Protein AF-A0AAU7QCF8-F1 (afdb_monomer_lite)

Foldseek 3Di:
DDAQEDEEEAPCPPPDPVVSVVVLVVVVVCCVVVVHAYEYEHQDPVCDLSFAQWEFEDEPNDTPDIDGHPSVVDDTRYYYYYYDPDDDPDPPDD

Secondary structure (DSSP, 8-state):
---SEEEEESTTTT--HHHHHHHHHHHHHHHHHH--EEEEEES-TTTHHHH-SEEEEEETTEEEEEEE--TTSS---EEEEEEE-S--------

Radius of gyration: 13.54 Å; chains: 1; bounding box: 30×35×36 Å

Organism: NCBI:txid3157919

pLDDT: mean 77.14, std 16.45, range [28.62, 92.06]

Sequence (94 aa):
MKPKVLVLDEPFNALDPRAASHLVHMLNDINKTLGITLIFTLHDMDIVPLLADKVYLMNQGEMVLAAWGRFSGKKRSCVSLICDCRGWPIWLNC

Structure (mmCIF, N/CA/C/O backbone):
data_AF-A0AAU7QCF8-F1
#
_entry.id   AF-A0AAU7QCF8-F1
#
loop_
_atom_site.group_PDB
_atom_site.id
_atom_site.type_symbol
_atom_site.label_atom_id
_atom_site.label_alt_id
_atom_site.label_comp_id
_atom_site.label_asym_id
_atom_site.label_entity_id
_atom_site.label_seq_id
_atom_site.pdbx_PDB_ins_code
_atom_site.Cartn_x
_atom_site.Cartn_y
_atom_site.Cartn_z
_atom_site.occupancy
_atom_site.B_iso_or_equiv
_atom_site.auth_seq_id
_atom_site.auth_comp_id
_atom_site.auth_asym_id
_atom_site.auth_atom_id
_atom_site.pdbx_PDB_model_num
ATOM 1 N N . MET A 1 1 ? -12.943 18.582 11.364 1.00 67.69 1 MET A N 1
ATOM 2 C CA . MET A 1 1 ? -13.276 17.310 10.678 1.00 67.69 1 MET A CA 1
ATOM 3 C C . MET A 1 1 ? -11.983 16.519 10.508 1.00 67.69 1 MET A C 1
ATOM 5 O O . MET A 1 1 ? -10.994 17.138 10.144 1.00 67.69 1 MET A O 1
ATOM 9 N N . LYS A 1 2 ? -11.947 15.214 10.812 1.00 77.12 2 LYS A N 1
ATOM 10 C CA . LYS A 1 2 ? -10.776 14.355 10.537 1.00 77.12 2 LYS A CA 1
ATOM 11 C C . LYS A 1 2 ? -11.053 13.529 9.268 1.00 77.12 2 LYS A C 1
ATOM 13 O O . LYS A 1 2 ? -12.172 13.021 9.159 1.00 77.12 2 LYS A O 1
ATOM 18 N N . PRO A 1 3 ? -10.111 13.422 8.311 1.00 86.50 3 PRO A N 1
ATOM 19 C CA . PRO A 1 3 ? -10.334 12.672 7.077 1.00 86.50 3 PRO A CA 1
ATOM 20 C C . PRO A 1 3 ? -10.470 11.176 7.372 1.00 86.50 3 PRO A C 1
ATOM 22 O O . PRO A 1 3 ? -9.802 10.652 8.258 1.00 86.50 3 PRO A O 1
ATOM 25 N N . LYS A 1 4 ? -11.344 10.488 6.630 1.00 88.12 4 LYS A N 1
ATOM 26 C CA . LYS A 1 4 ? -11.524 9.026 6.727 1.00 88.12 4 LYS A CA 1
ATOM 27 C C . LYS A 1 4 ? -10.630 8.255 5.754 1.00 88.12 4 LYS A C 1
ATOM 29 O O . LYS A 1 4 ? -10.420 7.058 5.938 1.00 88.12 4 LYS A O 1
ATOM 34 N N . VAL A 1 5 ? -10.137 8.935 4.720 1.00 89.94 5 VAL A N 1
ATOM 35 C CA . VAL A 1 5 ? -9.341 8.367 3.630 1.00 89.94 5 VAL A CA 1
A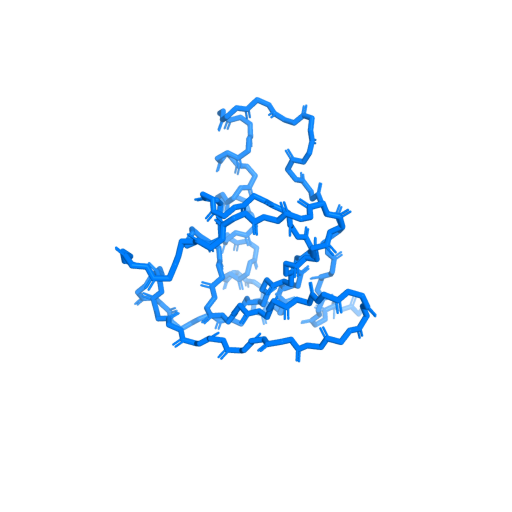TOM 36 C C . VAL A 1 5 ? -8.190 9.316 3.324 1.00 89.94 5 VAL A C 1
ATOM 38 O O . VAL A 1 5 ? -8.396 10.530 3.286 1.00 89.94 5 VAL A O 1
ATOM 41 N N . LEU A 1 6 ? -7.002 8.764 3.108 1.00 90.56 6 LEU A N 1
ATOM 42 C CA . LEU A 1 6 ? -5.834 9.475 2.603 1.00 90.56 6 LEU A CA 1
ATOM 43 C C . LEU A 1 6 ? -5.362 8.770 1.327 1.00 90.56 6 LEU A C 1
ATOM 45 O O . LEU A 1 6 ? -5.112 7.565 1.339 1.00 90.56 6 LEU A O 1
ATOM 49 N N . VAL A 1 7 ? -5.293 9.532 0.237 1.00 91.38 7 VAL A N 1
ATOM 50 C CA . VAL A 1 7 ? -4.846 9.074 -1.084 1.00 91.38 7 VAL A CA 1
ATOM 51 C C . VAL A 1 7 ? -3.471 9.672 -1.349 1.00 91.38 7 VAL A C 1
ATOM 53 O O . VAL A 1 7 ? -3.277 10.867 -1.134 1.00 91.38 7 VAL A O 1
ATOM 56 N N . LEU A 1 8 ? -2.525 8.842 -1.768 1.00 90.94 8 LEU A N 1
ATOM 57 C CA . LEU A 1 8 ? -1.134 9.217 -1.987 1.00 90.94 8 LEU A CA 1
ATOM 58 C C . LEU A 1 8 ? -0.712 8.760 -3.380 1.00 90.94 8 LEU A C 1
ATOM 60 O O . LEU A 1 8 ? -0.813 7.572 -3.690 1.00 90.94 8 LEU A O 1
ATOM 64 N N . ASP A 1 9 ? -0.261 9.712 -4.192 1.00 89.19 9 ASP A N 1
ATOM 65 C CA . ASP A 1 9 ? 0.171 9.460 -5.563 1.00 89.19 9 ASP A CA 1
ATOM 66 C C . ASP A 1 9 ? 1.689 9.257 -5.610 1.00 89.19 9 ASP A C 1
ATOM 68 O O . ASP A 1 9 ? 2.431 10.177 -5.273 1.00 89.19 9 ASP A O 1
ATOM 72 N N . GLU A 1 10 ? 2.138 8.039 -5.918 1.00 88.25 10 GLU A N 1
ATOM 73 C CA . GLU A 1 10 ? 3.553 7.632 -5.958 1.00 88.25 10 GLU A CA 1
ATOM 74 C C . GLU A 1 10 ? 4.447 8.179 -4.814 1.00 88.25 10 GLU A C 1
ATOM 76 O O . GLU A 1 10 ? 5.530 8.717 -5.062 1.00 88.25 10 GLU A O 1
ATOM 81 N N . PRO A 1 11 ? 4.072 8.030 -3.528 1.00 88.50 11 PRO A N 1
ATOM 82 C CA . PRO A 1 11 ? 4.728 8.744 -2.423 1.00 88.50 11 PRO A CA 1
ATOM 83 C C . PRO A 1 11 ? 6.168 8.299 -2.122 1.00 88.50 11 PRO A C 1
ATOM 85 O O . PRO A 1 11 ? 6.839 8.934 -1.310 1.00 88.50 11 PRO A O 1
ATOM 88 N N . PHE A 1 12 ? 6.630 7.198 -2.721 1.00 87.50 12 PHE A N 1
ATOM 89 C CA . PHE A 1 12 ? 7.992 6.679 -2.545 1.00 87.50 12 PHE A CA 1
ATOM 90 C C . PHE A 1 12 ? 8.916 7.018 -3.716 1.00 87.50 12 PHE A C 1
ATOM 92 O O . PHE A 1 12 ? 10.106 6.710 -3.654 1.00 87.50 12 PHE A O 1
ATOM 99 N N . ASN A 1 13 ? 8.394 7.646 -4.774 1.00 85.38 13 ASN A N 1
ATOM 100 C CA . ASN A 1 13 ? 9.208 8.032 -5.915 1.00 85.38 13 ASN A CA 1
ATOM 101 C C . ASN A 1 13 ? 10.286 9.039 -5.471 1.00 85.38 13 ASN A C 1
ATOM 103 O O . ASN A 1 13 ? 10.050 9.889 -4.613 1.00 85.38 13 ASN A O 1
ATOM 107 N N . ALA A 1 14 ? 11.487 8.914 -6.036 1.00 84.69 14 ALA A N 1
ATOM 108 C CA . ALA A 1 14 ? 12.670 9.710 -5.702 1.00 84.69 14 ALA A CA 1
ATOM 109 C C . ALA A 1 14 ? 13.176 9.617 -4.241 1.00 84.69 14 ALA A C 1
ATOM 111 O O . ALA A 1 14 ? 14.073 10.376 -3.869 1.00 84.69 14 ALA A O 1
ATOM 112 N N . LEU A 1 15 ? 12.665 8.690 -3.419 1.00 88.31 15 LEU A N 1
ATOM 113 C CA . LEU A 1 15 ? 13.220 8.408 -2.092 1.00 88.31 15 LEU A CA 1
ATOM 114 C C . LEU A 1 15 ? 14.300 7.328 -2.159 1.00 88.31 15 LEU A C 1
ATOM 116 O O . LEU A 1 15 ? 14.200 6.363 -2.916 1.00 88.31 15 LEU A O 1
ATOM 120 N N . ASP A 1 16 ? 15.324 7.453 -1.314 1.00 91.31 16 ASP A N 1
ATOM 121 C CA . ASP A 1 16 ? 16.260 6.356 -1.098 1.00 91.31 16 ASP A CA 1
ATOM 122 C C . ASP A 1 16 ? 15.584 5.208 -0.311 1.00 91.31 16 ASP A C 1
ATOM 124 O O . ASP A 1 16 ? 14.617 5.444 0.426 1.00 91.31 16 ASP A O 1
ATOM 128 N N . PRO A 1 17 ? 16.098 3.966 -0.393 1.00 85.81 17 PRO A N 1
ATOM 129 C CA . PRO A 1 17 ? 15.472 2.812 0.256 1.00 85.81 17 PRO A CA 1
ATOM 130 C C . PRO A 1 17 ? 15.252 2.962 1.772 1.00 85.81 17 PRO A C 1
ATOM 132 O O . PRO A 1 17 ? 14.286 2.415 2.318 1.00 85.81 17 PRO A O 1
ATOM 135 N N . ARG A 1 18 ? 16.113 3.712 2.482 1.00 90.44 18 ARG A N 1
ATOM 136 C CA . ARG A 1 18 ? 15.945 3.945 3.926 1.00 90.44 18 ARG A CA 1
ATOM 137 C C . ARG A 1 18 ? 14.838 4.953 4.198 1.00 90.44 18 ARG A C 1
ATOM 139 O O . ARG A 1 18 ? 14.014 4.703 5.078 1.00 90.44 18 ARG A O 1
ATOM 146 N N . ALA A 1 19 ? 14.783 6.049 3.444 1.00 91.81 19 ALA A N 1
ATOM 147 C CA . ALA A 1 19 ? 13.698 7.021 3.555 1.00 91.81 19 ALA A CA 1
ATOM 148 C C . ALA A 1 19 ? 12.335 6.404 3.205 1.00 91.81 19 ALA A C 1
ATOM 150 O O . ALA A 1 19 ? 11.374 6.596 3.951 1.00 91.81 19 ALA A O 1
ATOM 151 N N . ALA A 1 20 ? 12.257 5.595 2.142 1.00 89.31 20 ALA A N 1
ATOM 152 C CA . ALA A 1 20 ? 11.035 4.882 1.771 1.00 89.31 20 ALA A CA 1
ATOM 153 C C . ALA A 1 20 ? 10.554 3.958 2.903 1.00 89.31 20 ALA A C 1
ATOM 155 O O . ALA A 1 20 ? 9.395 4.023 3.313 1.00 89.31 20 ALA A O 1
ATOM 156 N N . SER A 1 21 ? 11.465 3.175 3.490 1.00 88.69 21 SER A N 1
ATOM 157 C CA . SER A 1 21 ? 11.162 2.316 4.644 1.00 88.69 21 SER A CA 1
ATOM 158 C C . SER A 1 21 ? 10.651 3.122 5.844 1.00 88.69 21 SER A C 1
ATOM 160 O O . SER A 1 21 ? 9.679 2.737 6.495 1.00 88.69 21 SER A O 1
ATOM 162 N N . HIS A 1 22 ? 11.266 4.273 6.129 1.00 92.06 22 HIS A N 1
ATOM 163 C CA . HIS A 1 22 ? 10.817 5.155 7.204 1.00 92.06 22 HIS A CA 1
ATOM 164 C C . HIS A 1 22 ? 9.396 5.679 6.953 1.00 92.06 22 HIS A C 1
ATOM 166 O O . HIS A 1 22 ? 8.544 5.614 7.842 1.00 92.06 22 HIS A O 1
ATOM 172 N N . LEU A 1 23 ? 9.108 6.119 5.726 1.00 91.50 23 LEU A N 1
ATOM 173 C CA . LEU A 1 23 ? 7.781 6.581 5.332 1.00 91.50 23 LEU A CA 1
ATOM 174 C C . LEU A 1 23 ? 6.729 5.466 5.456 1.00 91.50 23 LEU A C 1
ATOM 176 O O . LEU A 1 23 ? 5.639 5.707 5.975 1.00 91.50 23 LEU A O 1
ATOM 180 N N . VAL A 1 24 ? 7.065 4.230 5.070 1.00 89.06 24 VAL A N 1
ATOM 181 C CA . VAL A 1 24 ? 6.204 3.050 5.266 1.00 89.06 24 VAL A CA 1
ATOM 182 C C . VAL A 1 24 ? 5.832 2.864 6.737 1.00 89.06 24 VAL A C 1
ATOM 184 O O . VAL A 1 24 ? 4.664 2.619 7.057 1.00 89.06 24 VAL A O 1
ATOM 187 N N . HIS A 1 25 ? 6.795 2.998 7.651 1.00 89.62 25 HIS A N 1
ATOM 188 C CA . HIS A 1 25 ? 6.528 2.905 9.086 1.00 89.62 25 HIS A CA 1
ATOM 189 C C . HIS A 1 25 ? 5.594 4.018 9.570 1.00 89.62 25 HIS A C 1
ATOM 191 O O . HIS A 1 25 ? 4.596 3.722 10.230 1.00 89.62 25 HIS A O 1
ATOM 197 N N . MET A 1 26 ? 5.848 5.266 9.169 1.00 91.75 26 MET A N 1
ATOM 198 C CA . MET A 1 26 ? 5.003 6.408 9.532 1.00 91.75 26 MET A CA 1
ATOM 199 C C . MET A 1 26 ? 3.558 6.229 9.056 1.00 91.75 26 MET A C 1
ATOM 201 O O . MET A 1 26 ? 2.618 6.394 9.833 1.00 91.75 26 MET A O 1
ATOM 205 N N . LEU A 1 27 ? 3.364 5.846 7.793 1.00 90.12 27 LEU A N 1
ATOM 206 C CA . LEU A 1 27 ? 2.038 5.622 7.213 1.00 90.12 27 LEU A CA 1
ATOM 207 C C . LEU A 1 27 ? 1.290 4.497 7.933 1.00 90.12 27 LEU A C 1
ATOM 209 O O . LEU A 1 27 ? 0.102 4.625 8.239 1.00 90.12 27 LEU A O 1
ATOM 213 N N . ASN A 1 28 ? 1.995 3.417 8.267 1.00 86.31 28 ASN A N 1
ATOM 214 C CA . ASN A 1 28 ? 1.435 2.317 9.040 1.00 86.31 28 ASN A CA 1
ATOM 215 C C . ASN A 1 28 ? 1.007 2.745 10.447 1.00 86.31 28 ASN A C 1
ATOM 217 O O . ASN A 1 28 ? -0.005 2.256 10.952 1.00 86.31 28 ASN A O 1
ATOM 221 N N . ASP A 1 29 ? 1.746 3.639 11.091 1.00 89.06 29 ASP A N 1
ATOM 222 C CA . ASP A 1 29 ? 1.395 4.122 12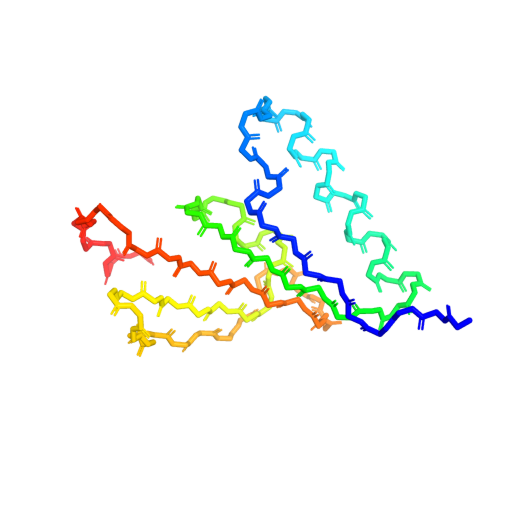.424 1.00 89.06 29 ASP A CA 1
ATOM 223 C C . ASP A 1 29 ? 0.234 5.117 12.384 1.00 89.06 29 ASP A C 1
ATOM 225 O O . ASP A 1 29 ? -0.659 5.046 13.232 1.00 89.06 29 ASP A O 1
ATOM 229 N N . ILE A 1 30 ? 0.156 5.953 11.346 1.00 88.56 30 ILE A N 1
ATOM 230 C CA . ILE A 1 30 ? -1.007 6.811 11.087 1.00 88.56 30 ILE A CA 1
ATOM 231 C C . ILE A 1 30 ? -2.265 5.957 10.871 1.00 88.56 30 ILE A C 1
ATOM 233 O O . ILE A 1 30 ? -3.296 6.219 11.494 1.00 88.56 30 ILE A O 1
ATOM 237 N N . ASN A 1 31 ? -2.182 4.909 10.042 1.00 86.38 31 ASN A N 1
ATOM 238 C CA . ASN A 1 31 ? -3.290 3.979 9.800 1.00 86.38 31 ASN A CA 1
ATOM 239 C C . ASN A 1 31 ? -3.805 3.360 11.104 1.00 86.38 31 ASN A C 1
ATOM 241 O O . ASN A 1 31 ? -5.005 3.392 11.368 1.00 86.38 31 ASN A O 1
ATOM 245 N N . LYS A 1 32 ? -2.894 2.850 11.943 1.00 84.94 32 LYS A N 1
ATOM 246 C CA . LYS A 1 32 ? -3.241 2.225 13.229 1.00 84.94 32 LYS A CA 1
ATOM 247 C C . LYS A 1 32 ? -3.839 3.216 14.220 1.00 84.94 32 LYS A C 1
ATOM 249 O O . LYS A 1 32 ? -4.796 2.880 14.906 1.00 84.94 32 LYS A O 1
ATOM 254 N N . THR A 1 33 ? -3.261 4.410 14.318 1.00 88.19 33 THR A N 1
ATOM 255 C CA . THR A 1 33 ? -3.627 5.387 15.353 1.00 88.19 33 THR A CA 1
ATOM 256 C C . THR A 1 33 ? -4.942 6.083 15.023 1.00 88.19 33 THR A C 1
ATOM 258 O O . THR A 1 33 ? -5.743 6.355 15.914 1.00 88.19 33 THR A O 1
ATOM 261 N N . LEU A 1 34 ? -5.172 6.383 13.742 1.00 87.44 34 LEU A N 1
ATOM 262 C CA . LEU A 1 34 ? -6.338 7.148 13.301 1.00 87.44 34 LEU A CA 1
ATOM 263 C C . LEU A 1 34 ? -7.442 6.283 12.683 1.00 87.44 34 LEU A C 1
ATOM 265 O O . LEU A 1 34 ? -8.550 6.782 12.500 1.00 87.44 34 LEU A O 1
ATOM 269 N N . GLY A 1 35 ? -7.164 5.017 12.352 1.00 86.44 35 GLY A N 1
ATOM 270 C CA . GLY A 1 35 ? -8.132 4.117 11.717 1.00 86.44 35 GLY A CA 1
ATOM 271 C C . GLY A 1 35 ? -8.568 4.576 10.322 1.00 86.44 35 GLY A C 1
ATOM 272 O O . GLY A 1 35 ? -9.691 4.298 9.906 1.00 86.44 35 GLY A O 1
ATOM 273 N N . ILE A 1 36 ? -7.718 5.331 9.621 1.00 88.88 36 ILE A N 1
ATOM 274 C CA . ILE A 1 36 ? -8.030 5.881 8.295 1.00 88.88 36 ILE A CA 1
ATOM 275 C C . ILE A 1 36 ? -7.738 4.868 7.190 1.00 88.88 36 ILE A C 1
ATOM 277 O O . ILE A 1 36 ? -6.825 4.058 7.301 1.00 88.88 36 ILE A O 1
ATOM 281 N N . THR A 1 37 ? -8.477 4.933 6.088 1.00 89.38 37 THR A N 1
ATOM 282 C CA . THR A 1 37 ? -8.166 4.143 4.888 1.00 89.38 37 THR A CA 1
ATOM 283 C C . THR A 1 37 ? -7.024 4.796 4.123 1.00 89.38 37 THR A C 1
ATOM 285 O O . THR A 1 37 ? -7.058 6.003 3.890 1.00 89.38 37 THR A O 1
ATOM 288 N N . LEU A 1 38 ? -6.028 4.007 3.731 1.00 89.62 38 LEU A N 1
ATOM 289 C CA . LEU A 1 38 ? -4.920 4.479 2.906 1.00 89.62 38 LEU A CA 1
ATOM 290 C C . LEU A 1 38 ? -5.063 3.929 1.492 1.00 89.62 38 LEU A C 1
ATOM 292 O O . LEU A 1 38 ? -5.298 2.733 1.322 1.00 89.62 38 LEU A O 1
ATOM 296 N N . ILE A 1 39 ? -4.939 4.804 0.499 1.00 90.56 39 ILE A N 1
ATOM 297 C CA . ILE A 1 39 ? -4.924 4.442 -0.917 1.00 90.56 39 ILE A CA 1
ATOM 298 C C . ILE A 1 39 ? -3.623 4.959 -1.516 1.00 90.56 39 ILE A C 1
ATOM 300 O O . ILE A 1 39 ? -3.313 6.140 -1.378 1.00 90.56 39 ILE A O 1
ATOM 304 N N . PHE A 1 40 ? -2.878 4.084 -2.177 1.00 89.69 40 PHE A N 1
ATOM 305 C CA . PHE A 1 40 ? -1.594 4.413 -2.787 1.00 89.69 40 PHE A CA 1
ATOM 306 C C . PHE A 1 40 ? -1.612 4.060 -4.264 1.00 89.69 40 PHE A C 1
ATOM 308 O O . PHE A 1 40 ? -2.027 2.951 -4.591 1.00 89.69 40 PHE A O 1
ATOM 315 N N . THR A 1 41 ? -1.117 4.934 -5.133 1.00 89.50 41 THR A N 1
ATOM 316 C CA . THR A 1 41 ? -0.714 4.549 -6.492 1.00 89.50 41 THR A CA 1
ATOM 317 C C . THR A 1 41 ? 0.783 4.254 -6.475 1.00 89.50 41 THR A C 1
ATOM 319 O O . THR A 1 41 ? 1.564 5.029 -5.925 1.00 89.50 41 THR A O 1
ATOM 322 N N . LEU A 1 42 ? 1.193 3.094 -6.980 1.00 84.00 42 LEU A N 1
ATOM 323 C CA . LEU A 1 42 ? 2.592 2.663 -6.995 1.00 84.00 42 LEU A CA 1
ATOM 324 C C . LEU A 1 42 ? 2.893 1.922 -8.290 1.00 84.00 42 LEU A C 1
ATOM 326 O O . LEU A 1 42 ? 2.022 1.266 -8.842 1.00 84.00 42 LEU A O 1
ATOM 330 N N . HIS A 1 43 ? 4.137 1.966 -8.744 1.00 83.12 43 HIS A N 1
ATOM 331 C CA . HIS A 1 43 ? 4.624 1.106 -9.827 1.00 83.12 43 HIS A CA 1
ATOM 332 C C . HIS A 1 43 ? 5.651 0.069 -9.334 1.00 83.12 43 HIS A C 1
ATOM 334 O O . HIS A 1 43 ? 6.036 -0.818 -10.087 1.00 83.12 43 HIS A O 1
ATOM 340 N N . ASP A 1 44 ? 6.076 0.158 -8.069 1.00 79.88 44 ASP A N 1
ATOM 341 C CA . ASP A 1 44 ? 7.058 -0.734 -7.451 1.00 79.88 44 ASP A CA 1
ATOM 342 C C . ASP A 1 44 ? 6.366 -1.855 -6.656 1.00 79.88 44 ASP A C 1
ATOM 344 O O . ASP A 1 44 ? 5.662 -1.599 -5.673 1.00 79.88 44 ASP A O 1
ATOM 348 N N . MET A 1 45 ? 6.572 -3.104 -7.081 1.00 78.38 45 MET A N 1
ATOM 349 C CA . MET A 1 45 ? 6.009 -4.289 -6.431 1.00 78.38 45 MET A CA 1
ATOM 350 C C . MET A 1 45 ? 6.704 -4.657 -5.116 1.00 78.38 45 MET A C 1
ATOM 352 O O . MET A 1 45 ? 6.067 -5.304 -4.288 1.00 78.38 45 MET A O 1
ATOM 356 N N . ASP A 1 46 ? 7.940 -4.223 -4.866 1.00 80.94 46 ASP A N 1
ATOM 357 C CA . ASP A 1 46 ? 8.676 -4.583 -3.645 1.00 80.94 46 ASP A CA 1
ATOM 358 C C . ASP A 1 46 ? 8.078 -3.902 -2.403 1.00 80.94 46 ASP A C 1
ATOM 360 O O . ASP A 1 46 ? 8.109 -4.430 -1.288 1.00 80.94 46 ASP A O 1
ATOM 364 N N . ILE A 1 47 ? 7.462 -2.734 -2.599 1.00 80.12 47 ILE A N 1
ATOM 365 C CA . ILE A 1 47 ? 6.843 -1.938 -1.531 1.00 80.12 47 ILE A CA 1
ATOM 366 C C . ILE A 1 47 ? 5.426 -2.436 -1.199 1.00 80.12 47 ILE A C 1
ATOM 368 O O . ILE A 1 47 ? 4.962 -2.319 -0.059 1.00 80.12 47 ILE A O 1
ATOM 372 N N . VAL A 1 48 ? 4.725 -3.015 -2.175 1.00 81.88 48 VAL A N 1
ATOM 373 C CA . VAL A 1 48 ? 3.305 -3.386 -2.069 1.00 81.88 48 VAL A CA 1
ATOM 374 C C . VAL A 1 48 ? 3.023 -4.354 -0.904 1.00 81.88 48 VAL A C 1
ATOM 376 O O . VAL A 1 48 ? 2.135 -4.043 -0.100 1.00 81.88 48 VAL A O 1
ATOM 379 N N . PRO A 1 49 ? 3.782 -5.455 -0.704 1.00 79.81 49 PRO A N 1
ATOM 380 C CA . PRO A 1 49 ? 3.565 -6.383 0.411 1.00 79.81 49 PRO A CA 1
ATOM 381 C C . PRO A 1 49 ? 3.728 -5.756 1.805 1.00 79.81 49 PRO A C 1
ATOM 383 O O . PRO A 1 49 ? 3.177 -6.261 2.78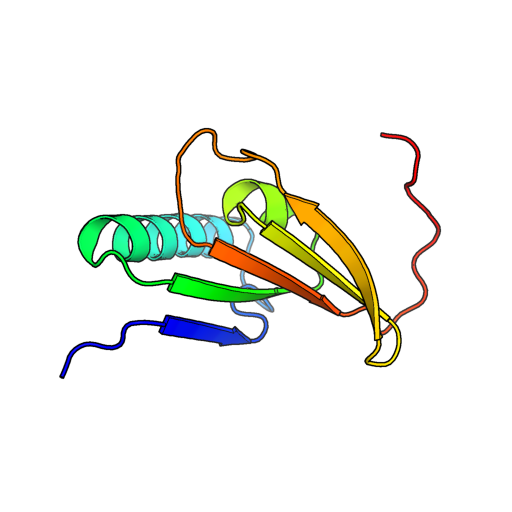7 1.00 79.81 49 PRO A O 1
ATOM 386 N N . LEU A 1 50 ? 4.480 -4.656 1.918 1.00 79.50 50 LEU A N 1
ATOM 387 C CA . LEU A 1 50 ? 4.787 -4.002 3.195 1.00 79.50 50 LEU A CA 1
ATOM 388 C C . LEU A 1 50 ? 3.646 -3.098 3.692 1.00 79.50 50 LEU A C 1
ATOM 390 O O . LEU A 1 50 ? 3.553 -2.805 4.892 1.00 79.50 50 LEU A O 1
ATOM 394 N N . LEU A 1 51 ? 2.782 -2.654 2.776 1.00 79.94 51 LEU A N 1
ATOM 395 C CA . LEU A 1 51 ? 1.761 -1.634 3.022 1.00 79.94 51 LEU A CA 1
ATOM 396 C C . LEU A 1 51 ? 0.335 -2.117 2.781 1.00 79.94 51 LEU A C 1
ATOM 398 O O . LEU A 1 51 ? -0.563 -1.717 3.522 1.00 79.94 51 LEU A O 1
ATOM 402 N N . ALA A 1 52 ? 0.113 -2.902 1.728 1.00 82.00 52 ALA A N 1
ATOM 403 C CA . ALA A 1 52 ? -1.215 -3.145 1.187 1.00 82.00 52 ALA A CA 1
ATOM 404 C C . ALA A 1 52 ? -1.827 -4.453 1.697 1.00 82.00 52 ALA A C 1
ATOM 406 O O . ALA A 1 52 ? -1.148 -5.468 1.827 1.00 82.00 52 ALA A O 1
ATOM 407 N N . ASP A 1 53 ? -3.140 -4.442 1.931 1.00 83.62 53 ASP A N 1
ATOM 408 C CA . ASP A 1 53 ? -3.938 -5.661 2.138 1.00 83.62 53 ASP A CA 1
ATOM 409 C C . ASP A 1 53 ? -4.688 -6.056 0.862 1.00 83.62 53 ASP A C 1
ATOM 411 O O . ASP A 1 53 ? -5.057 -7.215 0.650 1.00 83.62 53 ASP A O 1
ATOM 415 N N . LYS A 1 54 ? -4.961 -5.051 0.026 1.00 86.06 54 LYS A N 1
ATOM 416 C CA . LYS A 1 54 ? -5.630 -5.180 -1.262 1.00 86.06 54 LYS A CA 1
ATOM 417 C C . LYS A 1 54 ? -4.773 -4.532 -2.329 1.00 86.06 54 LYS A C 1
ATOM 419 O O . LYS A 1 54 ? -4.322 -3.402 -2.147 1.00 86.06 54 LYS A O 1
ATOM 424 N N . VAL A 1 55 ? -4.607 -5.235 -3.435 1.00 87.06 55 VAL A N 1
ATOM 425 C CA . VAL A 1 55 ? -3.836 -4.782 -4.587 1.00 87.06 55 VAL A CA 1
ATOM 426 C C . VAL A 1 55 ? -4.735 -4.844 -5.808 1.00 87.06 55 VAL A C 1
ATOM 428 O O . VAL A 1 55 ? -5.364 -5.870 -6.066 1.00 87.06 55 VAL A O 1
ATOM 431 N N . TYR A 1 56 ? -4.794 -3.747 -6.548 1.00 88.69 56 TYR A N 1
ATOM 432 C CA . TYR A 1 56 ? -5.462 -3.681 -7.8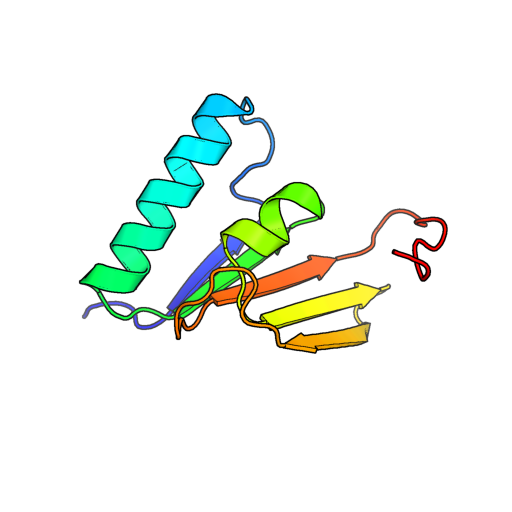38 1.00 88.69 56 TYR A CA 1
ATOM 433 C C . TYR A 1 56 ? -4.422 -3.375 -8.900 1.00 88.69 56 TYR A C 1
ATOM 435 O O . TYR A 1 56 ? -3.720 -2.376 -8.786 1.00 88.69 56 TYR A O 1
ATOM 443 N N . LEU A 1 57 ? -4.328 -4.219 -9.921 1.00 86.50 57 LEU A N 1
ATOM 444 C CA . LEU A 1 57 ? -3.511 -3.951 -11.095 1.00 86.50 57 LEU A CA 1
ATOM 445 C C . LEU A 1 57 ? -4.399 -3.323 -12.164 1.00 86.50 57 LEU A C 1
ATOM 447 O O . LEU A 1 57 ? -5.449 -3.873 -12.511 1.00 86.50 57 LEU A O 1
ATOM 451 N N . MET A 1 58 ? -3.966 -2.183 -12.678 1.00 85.44 58 MET A N 1
ATOM 452 C CA . MET A 1 58 ? -4.594 -1.476 -13.778 1.00 85.44 58 MET A CA 1
ATOM 453 C C . MET A 1 58 ? -3.681 -1.482 -14.995 1.00 85.44 58 MET A C 1
ATOM 455 O O . MET A 1 58 ? -2.484 -1.254 -14.867 1.00 85.44 58 MET A O 1
ATOM 459 N N . ASN A 1 59 ? -4.261 -1.686 -16.171 1.00 82.56 59 ASN A N 1
ATOM 460 C CA . ASN A 1 59 ? -3.597 -1.542 -17.457 1.00 82.56 59 ASN A CA 1
ATOM 461 C C . ASN A 1 59 ? -4.497 -0.702 -18.367 1.00 82.56 59 ASN A C 1
ATOM 463 O O . ASN A 1 59 ? -5.679 -1.006 -18.505 1.00 82.56 59 ASN A O 1
ATOM 467 N N . GLN A 1 60 ? -3.959 0.370 -18.953 1.00 84.94 60 GLN A N 1
ATOM 468 C CA . GLN A 1 60 ? -4.698 1.261 -19.868 1.00 84.94 60 GLN A CA 1
ATOM 469 C C . GLN A 1 60 ? -6.049 1.769 -19.318 1.00 84.94 60 GLN A C 1
ATOM 471 O O . GLN A 1 60 ? -7.016 1.940 -20.053 1.00 84.94 60 GLN A O 1
ATOM 476 N N . GLY A 1 61 ? -6.118 2.036 -18.011 1.00 82.50 61 GLY A N 1
ATOM 477 C CA . GLY A 1 61 ? -7.340 2.519 -17.356 1.00 82.50 61 GLY A CA 1
ATOM 478 C C . GLY A 1 61 ? -8.346 1.425 -16.983 1.00 82.50 61 GLY A C 1
ATOM 479 O O . GLY A 1 61 ? -9.344 1.730 -16.334 1.00 82.50 61 GLY A O 1
ATOM 480 N N . GLU A 1 62 ? -8.071 0.160 -17.303 1.00 83.75 62 GLU A N 1
ATOM 481 C CA . GLU A 1 62 ? -8.896 -0.982 -16.914 1.00 83.75 62 GLU A CA 1
ATOM 482 C C . GLU A 1 62 ? -8.254 -1.767 -15.768 1.00 83.75 62 GLU A C 1
ATOM 484 O O . GLU A 1 62 ? -7.043 -1.974 -15.737 1.00 83.75 62 GLU A O 1
ATOM 489 N N . MET A 1 63 ? -9.064 -2.229 -14.812 1.00 86.56 63 MET A N 1
ATOM 490 C CA . MET A 1 63 ? -8.594 -3.150 -13.776 1.00 86.56 63 MET A CA 1
ATOM 491 C C . MET A 1 63 ? -8.446 -4.545 -14.384 1.00 86.56 63 MET A C 1
ATOM 493 O O . MET A 1 63 ? -9.439 -5.173 -14.743 1.00 86.56 63 MET A O 1
ATOM 497 N N . VAL A 1 64 ? -7.217 -5.046 -14.439 1.00 89.12 64 VAL A N 1
ATOM 498 C CA . VAL A 1 64 ? -6.917 -6.385 -14.965 1.00 89.12 64 VAL A CA 1
ATOM 499 C C . VAL A 1 64 ? -6.828 -7.441 -13.866 1.00 89.12 64 VAL A C 1
ATOM 501 O O . VAL A 1 64 ? -7.067 -8.618 -14.126 1.00 89.12 64 VAL A O 1
ATOM 504 N N . LEU A 1 65 ? -6.500 -7.043 -12.631 1.00 85.69 65 LEU A N 1
ATOM 505 C CA . LEU A 1 65 ? -6.397 -7.963 -11.500 1.00 85.69 65 LEU A CA 1
ATOM 506 C C . LEU A 1 65 ? -6.781 -7.286 -10.184 1.00 85.69 65 LEU A C 1
ATOM 508 O O . LEU A 1 65 ? -6.440 -6.131 -9.933 1.00 85.69 65 LEU A O 1
ATOM 512 N N . ALA A 1 66 ? -7.454 -8.048 -9.325 1.00 87.19 66 ALA A N 1
ATOM 513 C CA . ALA A 1 66 ? -7.713 -7.702 -7.936 1.00 87.19 66 ALA A CA 1
ATOM 514 C C . ALA A 1 66 ? -7.243 -8.850 -7.040 1.00 87.19 66 ALA A C 1
ATOM 516 O O . ALA A 1 66 ? -7.697 -9.986 -7.181 1.00 87.19 66 ALA A O 1
ATOM 517 N N . ALA A 1 67 ? -6.340 -8.545 -6.114 1.00 82.19 67 ALA A N 1
ATOM 518 C CA . ALA A 1 67 ? -5.835 -9.487 -5.131 1.00 82.19 67 ALA A CA 1
ATOM 519 C C . ALA A 1 67 ? -6.058 -8.957 -3.715 1.00 82.19 67 ALA A C 1
ATOM 521 O O . ALA A 1 67 ? -5.936 -7.764 -3.429 1.00 82.19 67 ALA A O 1
ATOM 522 N N . TRP A 1 68 ? -6.362 -9.876 -2.807 1.00 80.81 68 TRP A N 1
ATOM 523 C CA . TRP A 1 68 ? -6.496 -9.615 -1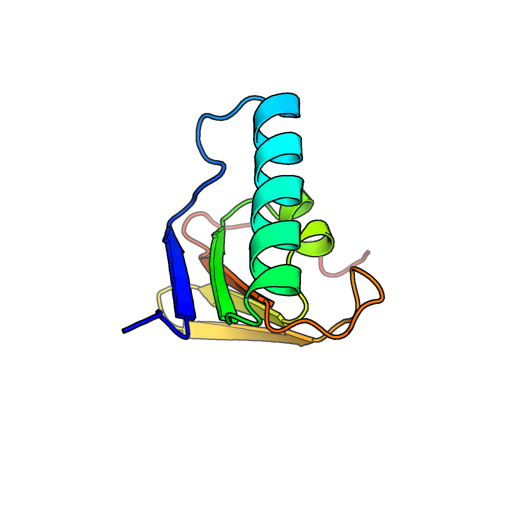.380 1.00 80.81 68 TRP A CA 1
ATOM 524 C C . TRP A 1 68 ? -5.700 -10.662 -0.621 1.00 80.81 68 TRP A C 1
ATOM 526 O O . TRP A 1 68 ? -5.916 -11.863 -0.776 1.00 80.81 68 TRP A O 1
ATOM 536 N N . GLY A 1 69 ? -4.793 -10.193 0.223 1.00 66.88 69 GLY A N 1
ATOM 537 C CA . GLY A 1 69 ? -3.896 -11.040 0.986 1.00 66.88 69 GLY A CA 1
ATOM 538 C C . GLY A 1 69 ? -3.446 -10.315 2.240 1.00 66.88 69 GLY A C 1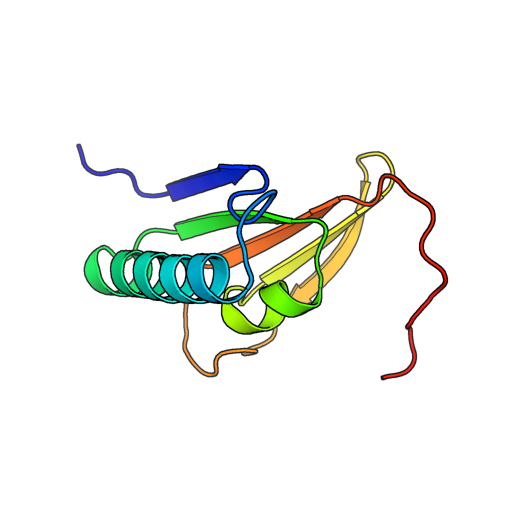
ATOM 539 O O . GLY A 1 69 ? -3.269 -9.101 2.249 1.00 66.88 69 GLY A O 1
ATOM 540 N N . ARG A 1 70 ? -3.254 -11.054 3.334 1.00 62.38 70 ARG A N 1
ATOM 541 C CA . ARG A 1 70 ? -2.611 -10.499 4.531 1.00 62.38 70 ARG A CA 1
ATOM 542 C C . ARG A 1 70 ? -1.098 -10.499 4.333 1.00 62.38 70 ARG A C 1
ATOM 544 O O . ARG A 1 70 ? -0.400 -11.219 5.039 1.00 62.38 70 ARG A O 1
ATOM 551 N N . PHE A 1 71 ? -0.603 -9.682 3.407 1.00 60.34 71 PHE A N 1
ATOM 552 C CA . PHE A 1 71 ? 0.835 -9.546 3.157 1.00 60.34 71 PHE A CA 1
ATOM 553 C C . PHE A 1 71 ? 1.582 -9.070 4.421 1.00 60.34 71 PHE A C 1
ATOM 555 O O . PHE A 1 71 ? 2.676 -9.535 4.715 1.00 60.34 71 PHE A O 1
ATOM 562 N N . SER A 1 72 ? 0.920 -8.255 5.257 1.00 57.00 72 SER A N 1
ATOM 563 C CA . SER A 1 72 ? 1.436 -7.756 6.547 1.00 57.00 72 SER A CA 1
ATOM 564 C C . SER A 1 72 ? 0.837 -8.450 7.796 1.00 57.00 72 SER A C 1
ATOM 566 O O . SER A 1 72 ? 1.022 -7.986 8.926 1.00 57.00 72 SER A O 1
ATOM 568 N N . GLY A 1 73 ? 0.064 -9.537 7.650 1.00 52.12 73 GLY A N 1
ATOM 569 C CA . GLY A 1 73 ? -0.485 -10.305 8.786 1.00 52.12 73 GLY A CA 1
ATOM 570 C C . GLY A 1 73 ? -1.513 -9.589 9.693 1.00 52.12 73 GLY A C 1
ATOM 571 O O . GLY A 1 73 ? -2.007 -10.191 10.646 1.00 52.12 73 GLY A O 1
ATOM 572 N N . LYS A 1 74 ? -1.888 -8.330 9.427 1.00 53.66 74 LYS A N 1
ATOM 573 C CA . LYS A 1 74 ? -2.794 -7.514 10.266 1.00 53.66 74 LYS A CA 1
ATOM 574 C C . LYS A 1 74 ? -4.009 -7.051 9.454 1.00 53.66 74 LYS A C 1
ATOM 576 O O . LYS A 1 74 ? -3.855 -6.714 8.295 1.00 53.66 74 LYS A O 1
ATOM 581 N N . LYS A 1 75 ? -5.213 -7.029 10.048 1.00 48.44 75 LYS A N 1
ATOM 582 C CA . LYS A 1 75 ? -6.415 -6.428 9.427 1.00 48.44 75 LYS A CA 1
ATOM 583 C C . LYS A 1 75 ? -6.186 -4.919 9.289 1.00 48.44 75 LYS A C 1
ATOM 585 O O . LYS A 1 75 ? -6.293 -4.216 10.293 1.00 48.44 75 LYS A O 1
ATOM 590 N N . ARG A 1 76 ? -5.869 -4.429 8.093 1.00 62.28 76 ARG A N 1
ATOM 591 C CA . ARG A 1 76 ? -5.810 -2.994 7.791 1.00 62.28 76 ARG A CA 1
ATOM 592 C C . ARG A 1 76 ? -6.709 -2.670 6.593 1.00 62.28 76 ARG A C 1
ATOM 594 O O . ARG A 1 76 ? -7.272 -3.552 5.943 1.00 62.28 76 ARG A O 1
ATOM 601 N N . SER A 1 77 ? -6.954 -1.380 6.398 1.00 62.09 77 SER A N 1
ATOM 602 C CA . SER A 1 77 ? -7.705 -0.821 5.272 1.00 62.09 77 SER A CA 1
ATOM 603 C C . SER A 1 77 ? -6.738 -0.070 4.360 1.00 62.09 77 SER A C 1
ATOM 605 O O . SER A 1 77 ? -6.861 1.143 4.185 1.00 62.09 77 SER A O 1
ATOM 607 N N . CYS A 1 78 ? -5.735 -0.783 3.844 1.00 59.16 78 CYS A N 1
ATOM 608 C CA . CYS A 1 78 ? -4.776 -0.252 2.884 1.00 59.16 78 CYS A CA 1
ATOM 609 C C . CYS A 1 78 ? -5.031 -0.852 1.499 1.00 59.16 78 CYS A C 1
ATOM 611 O O . CYS A 1 78 ? -5.055 -2.074 1.326 1.00 59.16 78 CYS A O 1
ATOM 613 N N . VAL A 1 79 ? -5.215 0.020 0.513 1.00 70.38 79 VAL A N 1
ATOM 614 C CA . VAL A 1 79 ? -5.399 -0.339 -0.891 1.00 70.38 79 VAL A CA 1
ATOM 615 C C . VAL A 1 79 ? -4.218 0.203 -1.681 1.00 70.38 79 VAL A C 1
ATOM 617 O O . VAL A 1 79 ? -3.952 1.400 -1.651 1.00 70.38 79 VAL A O 1
ATOM 620 N N . SER A 1 80 ? -3.518 -0.665 -2.399 1.00 70.50 80 SER A N 1
ATOM 621 C CA . SER A 1 80 ? -2.544 -0.245 -3.400 1.00 70.50 80 SER A CA 1
ATOM 622 C C . SER A 1 80 ? -3.124 -0.447 -4.793 1.00 70.50 80 SER A C 1
ATOM 624 O O . SER A 1 80 ? -3.718 -1.482 -5.097 1.00 70.50 80 SER A O 1
ATOM 626 N N . LEU A 1 81 ? -2.983 0.581 -5.615 1.00 68.69 81 LEU A N 1
ATOM 627 C CA . LEU A 1 81 ? -3.313 0.602 -7.022 1.00 68.69 81 LEU A CA 1
ATOM 628 C C . LEU A 1 81 ? -1.999 0.610 -7.796 1.00 68.69 81 LEU A C 1
ATOM 630 O O . LEU A 1 81 ? -1.202 1.534 -7.650 1.00 68.69 81 LEU A O 1
ATOM 634 N N . ILE A 1 82 ? -1.771 -0.416 -8.600 1.00 72.56 82 ILE A N 1
ATOM 635 C CA . ILE A 1 82 ? -0.607 -0.508 -9.468 1.00 72.56 82 ILE A CA 1
ATOM 636 C C . ILE A 1 82 ? -1.047 -0.147 -10.875 1.00 72.56 82 ILE A C 1
ATOM 638 O O . ILE A 1 82 ? -1.935 -0.801 -11.415 1.00 72.56 82 ILE A O 1
ATOM 642 N N . CYS A 1 83 ? -0.463 0.902 -11.452 1.00 58.78 83 CYS A N 1
ATOM 643 C CA . CYS A 1 83 ? -0.802 1.367 -12.795 1.00 58.78 83 CYS A CA 1
ATOM 644 C C . CYS A 1 83 ? 0.312 0.977 -13.774 1.00 58.78 83 CYS A C 1
ATOM 646 O O . CYS A 1 83 ? 1.438 1.461 -13.661 1.00 58.78 83 CYS A O 1
ATOM 648 N N . ASP A 1 84 ? 0.008 0.083 -14.715 1.00 60.03 84 ASP A N 1
ATOM 649 C CA . ASP A 1 84 ? 0.916 -0.316 -15.787 1.00 60.03 84 ASP A CA 1
ATOM 650 C C . ASP A 1 84 ? 0.901 0.731 -16.911 1.00 60.03 84 ASP A C 1
ATOM 652 O O . ASP A 1 84 ? -0.082 0.880 -17.641 1.00 60.03 84 ASP A O 1
ATOM 656 N N . CYS A 1 85 ? 2.010 1.461 -17.048 1.00 47.69 85 CYS A N 1
ATOM 657 C CA . CYS A 1 85 ? 2.267 2.353 -18.180 1.00 47.69 85 CYS A CA 1
ATOM 658 C C . CYS A 1 85 ? 3.447 1.880 -19.051 1.00 47.69 85 CYS A C 1
ATOM 660 O O . CYS A 1 85 ? 3.786 2.559 -20.022 1.00 47.69 85 CYS A O 1
ATOM 662 N N . ARG A 1 86 ? 4.111 0.759 -18.724 1.00 44.91 86 ARG A N 1
ATOM 663 C CA . ARG A 1 86 ? 5.306 0.282 -19.445 1.00 44.91 86 ARG A CA 1
ATOM 664 C C . ARG A 1 86 ? 5.435 -1.242 -19.395 1.00 44.91 86 ARG A C 1
ATOM 666 O O . ARG A 1 86 ? 6.318 -1.754 -18.717 1.00 44.91 86 ARG A O 1
ATOM 673 N N . GLY A 1 87 ? 4.611 -1.924 -20.193 1.00 44.91 87 GLY A N 1
ATOM 674 C CA . GLY A 1 87 ? 4.843 -3.264 -20.749 1.00 44.91 87 GLY A CA 1
ATOM 675 C C . GLY A 1 87 ? 5.731 -4.177 -19.904 1.00 44.91 87 GLY A C 1
ATOM 676 O O . GLY A 1 87 ? 6.894 -4.398 -20.245 1.00 44.91 87 GLY A O 1
ATOM 677 N N . TRP A 1 88 ? 5.189 -4.700 -18.807 1.00 49.31 88 TRP A N 1
ATOM 678 C CA . TRP A 1 88 ? 5.918 -5.643 -17.966 1.00 49.31 88 TRP A CA 1
ATOM 679 C C . TRP A 1 88 ? 5.863 -7.063 -18.561 1.00 49.31 88 TRP A C 1
ATOM 681 O O . TRP A 1 88 ? 4.781 -7.533 -18.927 1.00 49.31 88 TRP A O 1
ATOM 691 N N . PRO A 1 89 ? 6.988 -7.799 -18.643 1.00 37.12 89 PRO A N 1
ATOM 692 C CA . PRO A 1 89 ? 6.956 -9.225 -18.899 1.00 37.12 89 PRO A CA 1
ATOM 693 C C . PRO A 1 89 ? 6.533 -9.921 -17.600 1.00 37.12 89 PRO A C 1
ATOM 695 O O . PRO A 1 89 ? 7.266 -9.945 -16.619 1.00 37.12 89 PRO A O 1
ATOM 698 N N . ILE A 1 90 ? 5.302 -10.423 -17.603 1.00 41.28 90 ILE A N 1
ATOM 699 C CA . ILE A 1 90 ? 4.797 -11.605 -16.892 1.00 41.28 90 ILE A CA 1
ATOM 700 C C . ILE A 1 90 ? 5.785 -12.209 -15.866 1.00 41.28 90 ILE A C 1
ATOM 702 O O . ILE A 1 90 ? 6.624 -13.037 -16.214 1.00 41.28 90 ILE A O 1
ATOM 706 N N . TRP A 1 91 ? 5.590 -11.899 -14.583 1.00 41.69 91 TRP A N 1
ATOM 707 C CA . TRP A 1 91 ? 5.939 -12.793 -13.472 1.00 41.69 91 TRP A CA 1
ATOM 708 C C . TRP A 1 91 ? 4.639 -13.375 -12.903 1.00 41.69 91 TRP A C 1
ATOM 710 O O . TRP A 1 91 ? 4.152 -12.972 -11.855 1.00 41.69 91 TRP A O 1
ATOM 720 N N . LEU A 1 92 ? 4.046 -14.313 -13.648 1.00 36.09 92 LEU A N 1
ATOM 721 C CA . LEU A 1 92 ? 2.919 -15.161 -13.220 1.00 36.09 92 LEU A CA 1
ATOM 722 C C . LEU A 1 92 ? 3.404 -16.482 -12.588 1.00 36.09 92 LEU A C 1
ATOM 724 O O . LEU A 1 92 ? 2.676 -17.467 -12.614 1.00 36.09 92 LEU A O 1
ATOM 728 N N . ASN A 1 93 ? 4.634 -16.544 -12.061 1.00 28.62 93 ASN A N 1
ATOM 729 C CA . ASN A 1 93 ? 5.206 -17.808 -11.580 1.00 28.62 93 ASN A CA 1
ATOM 730 C C . ASN A 1 93 ? 6.172 -17.682 -10.379 1.00 28.62 93 ASN A C 1
ATOM 732 O O . ASN A 1 93 ? 7.196 -18.360 -10.357 1.00 28.62 93 ASN A O 1
ATOM 736 N N . CYS A 1 94 ? 5.839 -16.851 -9.383 1.00 31.89 94 CYS A N 1
ATOM 737 C CA . CYS A 1 94 ? 6.399 -16.922 -8.023 1.00 31.89 94 CYS A CA 1
ATOM 738 C C . CYS A 1 94 ? 5.305 -16.647 -6.986 1.00 31.89 94 CYS A C 1
ATOM 740 O O . CYS A 1 94 ? 4.541 -15.679 -7.195 1.00 31.89 94 CYS A O 1
#

InterPro domains:
  IPR027417 P-loop containing nucleoside triphosphate hydrolase [G3DSA:3.40.50.300] (1-72)
  IPR027417 P-loop containing nucleoside triphosphate hydrolase [SSF52540] (2-65)
  IPR050095 Energy-coupling factor transporter ATP-binding [PTHR43553] (1-68)